Protein AF-A0A329R770-F1 (afdb_monomer)

Solvent-accessible surface area (backbone atoms only — not comparable to full-atom values): 8584 Å² total; per-residue (Å²): 112,41,97,72,30,93,74,76,73,27,22,42,41,84,65,39,80,42,61,47,78,79,36,77,43,70,51,60,57,45,75,48,63,36,26,33,21,29,59,37,26,29,15,32,46,16,33,35,27,36,27,41,26,33,40,37,43,24,81,35,36,24,31,42,34,20,61,57,7,29,26,36,45,24,2,24,21,38,30,43,21,53,28,44,36,58,83,53,95,70,36,68,14,22,27,27,56,43,47,86,87,44,31,69,57,30,29,71,61,68,73,38,69,61,38,44,56,44,73,40,82,41,45,60,80,72,58,34,60,41,72,57,6,44,62,69,28,40,72,51,49,72,78,55,84,68,52,80,43,53,92,71,72,95,48,48,79,69,38,82,87,60,67,79,76,80,128

Structure (mmCIF, N/CA/C/O backbone):
data_AF-A0A329R770-F1
#
_entry.id   AF-A0A329R770-F1
#
loop_
_atom_site.group_PDB
_atom_site.id
_atom_site.type_symbol
_atom_site.label_atom_id
_atom_site.label_alt_id
_atom_site.label_comp_id
_atom_site.label_asym_id
_atom_site.label_entity_id
_atom_site.label_seq_id
_atom_site.pdbx_PDB_ins_code
_atom_site.Cartn_x
_atom_site.Cartn_y
_atom_site.Cartn_z
_atom_site.occupancy
_atom_site.B_iso_or_equiv
_atom_site.auth_seq_id
_atom_site.auth_comp_id
_atom_site.auth_asym_id
_atom_site.auth_atom_id
_atom_site.pdbx_PDB_model_num
ATOM 1 N N . GLN A 1 1 ? 5.778 -10.331 -15.838 1.00 86.62 1 GLN A N 1
ATOM 2 C CA . GLN A 1 1 ? 6.628 -9.308 -16.482 1.00 86.62 1 GLN A CA 1
ATOM 3 C C . GLN A 1 1 ? 6.025 -8.957 -17.829 1.00 86.62 1 GLN A C 1
ATOM 5 O O . GLN A 1 1 ? 5.309 -9.785 -18.388 1.00 86.62 1 GLN A O 1
ATOM 10 N N . THR A 1 2 ? 6.259 -7.742 -18.315 1.00 92.50 2 THR A N 1
ATOM 11 C CA . THR A 1 2 ? 5.693 -7.243 -19.576 1.00 92.50 2 THR A CA 1
ATOM 12 C C . THR A 1 2 ? 6.807 -6.941 -20.575 1.00 92.50 2 THR A C 1
ATOM 14 O O . THR A 1 2 ? 7.912 -6.586 -20.183 1.00 92.50 2 THR A O 1
ATOM 17 N N . GLN A 1 3 ? 6.527 -7.070 -21.874 1.00 96.81 3 GLN A N 1
ATOM 18 C CA . GLN A 1 3 ? 7.498 -6.722 -22.923 1.00 96.81 3 GLN A CA 1
ATOM 19 C C . GLN A 1 3 ? 7.766 -5.210 -22.982 1.00 96.81 3 GLN A C 1
ATOM 21 O O . GLN A 1 3 ? 8.863 -4.781 -23.321 1.00 96.81 3 GLN A O 1
ATOM 26 N N . TYR A 1 4 ? 6.759 -4.410 -22.630 1.00 96.75 4 TYR A N 1
ATOM 27 C CA . TYR A 1 4 ? 6.822 -2.955 -22.623 1.00 96.75 4 TYR A CA 1
ATOM 28 C C . TYR A 1 4 ? 6.475 -2.449 -21.224 1.00 96.75 4 TYR A C 1
ATOM 30 O O . TYR A 1 4 ? 5.457 -2.853 -20.650 1.00 96.75 4 TYR A O 1
ATOM 38 N N . SER A 1 5 ? 7.310 -1.573 -20.668 1.00 97.94 5 SER A N 1
ATOM 39 C CA . SER A 1 5 ? 7.039 -0.889 -19.405 1.00 97.94 5 SER A CA 1
ATOM 40 C C . SER A 1 5 ? 7.456 0.574 -19.464 1.00 97.94 5 SER A C 1
ATOM 42 O O . SER A 1 5 ? 8.386 0.937 -20.179 1.00 97.94 5 SER A O 1
ATOM 44 N N . ALA A 1 6 ? 6.776 1.417 -18.681 1.00 97.69 6 ALA A N 1
ATOM 45 C CA . ALA A 1 6 ? 7.102 2.842 -18.563 1.00 97.69 6 ALA A CA 1
ATOM 46 C C . ALA A 1 6 ? 8.502 3.085 -17.967 1.00 97.69 6 ALA A C 1
ATOM 48 O O . ALA A 1 6 ? 9.071 4.156 -18.139 1.00 97.69 6 ALA A O 1
ATOM 49 N N . THR A 1 7 ? 9.044 2.084 -17.274 1.00 97.31 7 THR A N 1
ATOM 50 C CA . THR A 1 7 ? 10.369 2.081 -16.647 1.00 97.31 7 THR A CA 1
ATOM 51 C C . THR A 1 7 ? 11.428 1.338 -17.466 1.00 97.31 7 THR A C 1
ATOM 53 O O . THR A 1 7 ? 12.560 1.222 -17.010 1.00 97.31 7 THR A O 1
ATOM 56 N N . CYS A 1 8 ? 11.091 0.848 -18.667 1.00 97.00 8 CYS A N 1
ATOM 57 C CA . CYS A 1 8 ? 12.012 0.170 -19.592 1.00 97.00 8 CYS A CA 1
ATOM 58 C C . CYS A 1 8 ? 12.753 -1.056 -19.006 1.00 97.00 8 CYS A C 1
ATOM 60 O O . CYS A 1 8 ? 13.838 -1.402 -19.462 1.00 97.00 8 CYS A O 1
ATOM 62 N N . ASP A 1 9 ? 12.166 -1.722 -18.010 1.00 96.75 9 ASP A N 1
ATOM 63 C CA . ASP A 1 9 ? 12.765 -2.817 -17.225 1.00 96.75 9 ASP A CA 1
ATOM 64 C C . ASP A 1 9 ? 11.880 -4.081 -17.146 1.00 96.75 9 ASP A C 1
ATOM 66 O O . ASP A 1 9 ? 12.181 -5.024 -16.414 1.00 96.75 9 ASP A O 1
ATOM 70 N N . GLY A 1 10 ? 10.752 -4.095 -17.863 1.00 97.50 10 GLY A N 1
ATOM 71 C CA . GLY A 1 10 ? 9.794 -5.205 -17.879 1.00 97.50 10 GLY A CA 1
ATOM 72 C C . GLY A 1 10 ? 8.858 -5.303 -16.663 1.00 97.50 10 GLY A C 1
ATOM 73 O O . GLY A 1 10 ? 8.096 -6.277 -16.565 1.00 97.50 10 GLY A O 1
ATOM 74 N N . ASN A 1 11 ? 8.877 -4.317 -15.755 1.00 98.19 11 ASN A N 1
ATOM 75 C CA . ASN A 1 11 ? 7.984 -4.232 -14.594 1.00 98.19 11 ASN A CA 1
ATOM 76 C C . ASN A 1 11 ? 6.828 -3.244 -14.826 1.00 98.19 11 ASN A C 1
ATOM 78 O O . ASN A 1 11 ? 7.027 -2.130 -15.307 1.00 98.19 11 ASN A O 1
ATOM 82 N N . HIS A 1 12 ? 5.597 -3.632 -14.486 1.00 98.38 12 HIS A N 1
ATOM 83 C CA . HIS A 1 12 ? 4.410 -2.825 -14.791 1.00 98.38 12 HIS A CA 1
ATOM 84 C C . HIS A 1 12 ? 4.224 -1.655 -13.804 1.00 98.38 12 HIS A C 1
ATOM 86 O O . HIS A 1 12 ? 4.193 -1.859 -12.593 1.00 98.38 12 HIS A O 1
ATOM 92 N N . TYR A 1 13 ? 4.065 -0.425 -14.304 1.00 98.31 13 TYR A N 1
ATOM 93 C CA . TYR A 1 13 ? 3.976 0.778 -13.458 1.00 98.31 13 TYR A CA 1
ATOM 94 C C . TYR A 1 13 ? 2.539 1.142 -13.032 1.00 98.31 13 TYR A C 1
ATOM 96 O O . TYR A 1 13 ? 2.329 1.788 -12.007 1.00 98.31 13 TYR A O 1
ATOM 104 N N . TRP A 1 14 ? 1.527 0.762 -13.814 1.00 97.56 14 TRP A N 1
ATOM 105 C CA . TRP A 1 14 ? 0.146 1.238 -13.655 1.00 97.56 14 TRP A CA 1
ATOM 106 C C . TRP A 1 14 ? -0.739 0.184 -12.978 1.00 97.56 14 TRP A C 1
ATOM 108 O O . TRP A 1 14 ? -1.630 -0.376 -13.602 1.00 97.56 14 TRP A O 1
ATOM 118 N N . THR A 1 15 ? -0.479 -0.111 -11.702 1.00 97.50 15 THR A N 1
ATOM 119 C CA . THR A 1 15 ? -1.089 -1.283 -11.044 1.00 97.50 15 THR A CA 1
ATOM 120 C C . THR A 1 15 ? -2.498 -1.018 -10.493 1.00 97.50 15 THR A C 1
ATOM 122 O O . THR A 1 15 ? -3.479 -1.513 -11.039 1.00 97.50 15 THR A O 1
ATOM 125 N N . PHE A 1 16 ? -2.626 -0.230 -9.421 1.00 98.25 16 PHE A N 1
ATOM 126 C CA . PHE A 1 16 ? -3.909 0.091 -8.786 1.00 98.25 16 PHE A CA 1
ATOM 127 C C . PHE A 1 16 ? -4.004 1.592 -8.508 1.00 98.25 16 PHE A C 1
ATOM 129 O O . PHE A 1 16 ? -3.122 2.168 -7.867 1.00 98.25 16 PHE A O 1
ATOM 136 N N . LEU A 1 17 ? -5.094 2.223 -8.953 1.00 98.12 17 LEU A N 1
ATOM 137 C CA . LEU A 1 17 ? -5.381 3.640 -8.716 1.00 98.12 17 LEU A CA 1
ATOM 138 C C . LEU A 1 17 ? -6.693 3.788 -7.941 1.00 98.12 17 LEU A C 1
ATOM 140 O O . LEU A 1 17 ? -7.774 3.804 -8.528 1.00 98.12 17 LEU A O 1
ATOM 144 N N . PHE A 1 18 ? -6.598 3.935 -6.623 1.00 98.31 18 PHE A N 1
ATOM 145 C CA . PHE A 1 18 ? -7.741 4.277 -5.779 1.00 98.31 18 PHE A CA 1
ATOM 146 C C . PHE A 1 18 ? -7.805 5.797 -5.635 1.00 98.31 18 PHE A C 1
ATOM 148 O O . PHE A 1 18 ? -7.157 6.367 -4.762 1.00 98.31 18 PHE A O 1
ATOM 155 N N . LEU A 1 19 ? -8.518 6.446 -6.557 1.00 97.88 19 LEU A N 1
ATOM 156 C CA . LEU A 1 19 ? -8.575 7.909 -6.706 1.00 97.88 19 LEU A CA 1
ATOM 157 C C . LEU A 1 19 ? -10.019 8.426 -6.829 1.00 97.88 19 LEU A C 1
ATOM 159 O O . LEU A 1 19 ? -10.263 9.410 -7.522 1.00 97.88 19 LEU A O 1
ATOM 163 N N . GLY A 1 20 ? -10.987 7.721 -6.238 1.00 96.44 20 GLY A N 1
ATOM 164 C CA . GLY A 1 20 ? -12.399 8.106 -6.334 1.00 96.44 20 GLY A CA 1
ATOM 165 C C . GLY A 1 20 ? -12.728 9.378 -5.547 1.00 96.44 20 GLY A C 1
ATOM 166 O O . GLY A 1 20 ? -11.865 10.176 -5.219 1.00 96.44 20 GLY A O 1
ATOM 167 N N . THR A 1 21 ? -13.999 9.608 -5.243 1.00 94.56 21 THR A N 1
ATOM 168 C CA . THR A 1 21 ? -14.413 10.707 -4.344 1.00 94.56 21 THR A CA 1
ATOM 169 C C . THR A 1 21 ? -15.082 10.193 -3.076 1.00 94.56 21 THR A C 1
ATOM 171 O O . THR A 1 21 ? -15.189 10.929 -2.098 1.00 94.56 21 THR A O 1
ATOM 174 N N . GLN A 1 22 ? -15.506 8.926 -3.077 1.00 94.44 22 GLN A N 1
ATOM 175 C CA . GLN A 1 22 ? -16.070 8.195 -1.943 1.00 94.44 22 GLN A CA 1
ATOM 176 C C . GLN A 1 22 ? -15.773 6.699 -2.130 1.00 94.44 22 GLN A C 1
ATOM 178 O O . GLN A 1 22 ? -16.648 5.925 -2.516 1.00 94.44 22 GLN A O 1
ATOM 183 N N . THR A 1 23 ? -14.522 6.287 -1.911 1.00 97.62 23 THR A N 1
ATOM 184 C CA . THR A 1 23 ? -14.105 4.892 -2.145 1.00 97.62 23 THR A CA 1
ATOM 185 C C . THR A 1 23 ? -13.793 4.198 -0.831 1.00 97.62 23 THR A C 1
ATOM 187 O O . THR A 1 23 ? -13.014 4.698 -0.024 1.00 97.62 23 THR A O 1
ATOM 190 N N . GLN A 1 24 ? -14.352 3.008 -0.635 1.00 97.81 24 GLN A N 1
ATOM 191 C CA . GLN A 1 24 ? -13.984 2.100 0.448 1.00 97.81 24 GLN A CA 1
ATOM 192 C C . GLN A 1 24 ? -13.710 0.730 -0.162 1.00 97.81 24 GLN A C 1
ATOM 194 O O . GLN A 1 24 ? -14.584 0.188 -0.837 1.00 97.81 24 GLN A O 1
ATOM 199 N N . ALA A 1 25 ? -12.516 0.183 0.047 1.00 97.50 25 ALA A N 1
ATOM 200 C CA . ALA A 1 25 ? -12.152 -1.117 -0.505 1.00 97.50 25 ALA A CA 1
ATOM 201 C C . ALA A 1 25 ? -11.289 -1.933 0.459 1.00 97.50 25 ALA A C 1
ATOM 203 O O . ALA A 1 25 ? -10.519 -1.389 1.252 1.00 97.50 25 ALA A O 1
ATOM 204 N N . SER A 1 26 ? -11.398 -3.253 0.334 1.00 97.81 26 SER A N 1
ATOM 205 C CA . SER A 1 26 ? -10.497 -4.204 0.975 1.00 97.81 26 SER A CA 1
ATOM 206 C C . SER A 1 26 ? -9.633 -4.849 -0.105 1.00 97.81 26 SER A C 1
ATOM 208 O O . SER A 1 26 ? -10.150 -5.514 -1.001 1.00 97.81 26 SER A O 1
ATOM 210 N N . LEU A 1 27 ? -8.321 -4.642 -0.027 1.00 97.75 27 LEU A N 1
ATOM 211 C CA . LEU A 1 27 ? -7.328 -5.315 -0.857 1.00 97.75 27 LEU A CA 1
ATOM 212 C C . LEU A 1 27 ? -6.775 -6.475 -0.031 1.00 97.75 27 LEU A C 1
ATO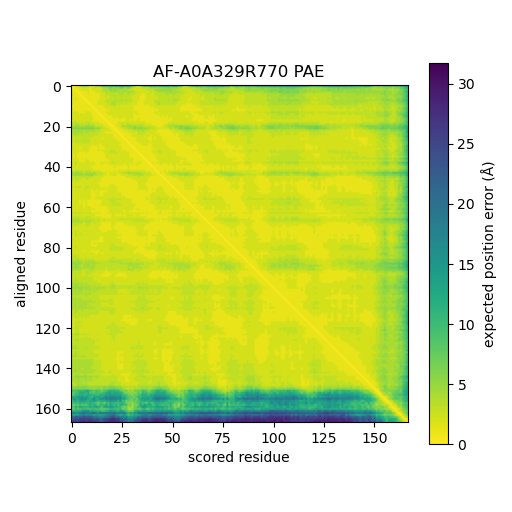M 214 O O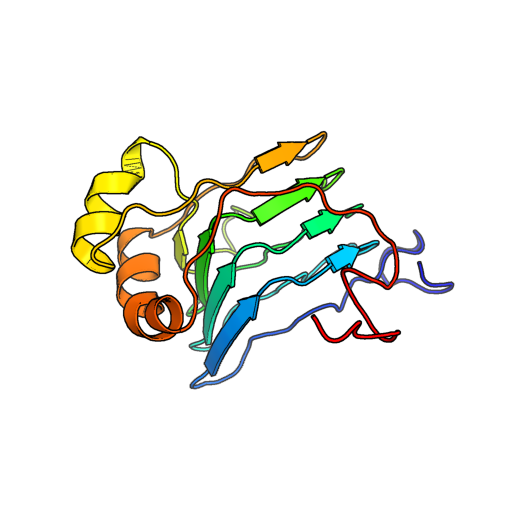 . LEU A 1 27 ? -5.948 -6.263 0.856 1.00 97.75 27 LEU A O 1
ATOM 218 N N . VAL A 1 28 ? -7.296 -7.680 -0.258 1.00 96.31 28 VAL A N 1
ATOM 219 C CA . VAL A 1 28 ? -7.056 -8.828 0.625 1.00 96.31 28 VAL A CA 1
ATOM 220 C C . VAL A 1 28 ? -6.564 -10.048 -0.139 1.00 96.31 28 VAL A C 1
ATOM 222 O O . VAL A 1 28 ? -7.139 -10.376 -1.174 1.00 96.31 28 VAL A O 1
ATOM 225 N N . ASN A 1 29 ? -5.550 -10.740 0.392 1.00 93.81 29 ASN A N 1
ATOM 226 C CA . ASN A 1 29 ? -5.023 -12.001 -0.151 1.00 93.81 29 ASN A CA 1
ATOM 227 C C . ASN A 1 29 ? -4.644 -11.931 -1.642 1.00 93.81 29 ASN A C 1
ATOM 229 O O . ASN A 1 29 ? -4.804 -12.896 -2.384 1.00 93.81 29 ASN A O 1
ATOM 233 N N . ASN A 1 30 ? -4.128 -10.787 -2.093 1.00 94.75 30 ASN A N 1
ATOM 234 C CA . ASN A 1 30 ? -3.633 -10.619 -3.457 1.00 94.75 30 ASN A CA 1
ATOM 235 C C . ASN A 1 30 ? -2.155 -11.001 -3.555 1.00 94.75 30 ASN A C 1
ATOM 237 O O . ASN A 1 30 ? -1.396 -10.850 -2.596 1.00 94.75 30 ASN A O 1
ATOM 241 N N . PHE A 1 31 ? -1.734 -11.418 -4.747 1.00 94.56 31 PHE A N 1
ATOM 242 C CA . PHE A 1 31 ? -0.326 -11.502 -5.118 1.00 94.56 31 PHE A CA 1
ATOM 243 C C . PHE A 1 31 ? -0.015 -10.420 -6.143 1.00 94.56 31 PHE A C 1
ATOM 245 O O . PHE A 1 31 ? -0.496 -10.463 -7.275 1.00 94.56 31 PHE A O 1
ATOM 252 N N . VAL A 1 32 ? 0.767 -9.428 -5.727 1.00 96.19 32 VAL A N 1
ATOM 253 C CA . VAL A 1 32 ? 1.124 -8.267 -6.541 1.00 96.19 32 VAL A CA 1
ATOM 254 C C . VAL A 1 32 ? 2.594 -8.385 -6.892 1.00 96.19 32 VAL A C 1
ATOM 256 O O . VAL A 1 32 ? 3.447 -8.331 -6.008 1.00 96.19 32 VAL A O 1
ATOM 259 N N . HIS A 1 33 ? 2.899 -8.584 -8.173 1.00 95.62 33 HIS A N 1
ATOM 260 C CA . HIS A 1 33 ? 4.252 -8.953 -8.564 1.00 95.62 33 HIS A CA 1
ATOM 261 C C . HIS A 1 33 ? 4.763 -8.284 -9.832 1.00 95.62 33 HIS A C 1
ATOM 263 O O . HIS A 1 33 ? 3.997 -8.045 -10.767 1.00 95.62 33 HIS A O 1
ATOM 269 N N . HIS A 1 34 ? 6.085 -8.116 -9.917 1.00 97.38 34 HIS A N 1
ATOM 270 C CA . HIS A 1 34 ? 6.771 -7.566 -11.093 1.00 97.38 34 HIS A CA 1
ATOM 271 C C . HIS A 1 34 ? 6.195 -6.203 -11.509 1.00 97.38 34 HIS A C 1
ATOM 273 O O . HIS A 1 34 ? 5.784 -5.992 -12.658 1.00 97.38 34 HIS A O 1
ATOM 279 N N . THR A 1 35 ? 6.120 -5.296 -10.534 1.00 98.50 35 THR A N 1
ATOM 280 C CA . THR A 1 35 ? 5.629 -3.921 -10.701 1.00 98.50 35 THR A CA 1
ATOM 281 C C . THR A 1 35 ? 6.762 -2.914 -10.535 1.00 98.50 35 THR A C 1
ATOM 283 O O . THR A 1 35 ? 7.823 -3.250 -10.026 1.00 98.50 35 THR A O 1
ATOM 286 N N . SER A 1 36 ? 6.563 -1.672 -10.955 1.00 98.56 36 SER A N 1
ATOM 287 C CA . SER A 1 36 ? 7.539 -0.590 -10.731 1.00 98.56 36 SER A CA 1
ATOM 288 C C . SER A 1 36 ? 6.931 0.653 -10.084 1.00 98.56 36 SER A C 1
ATOM 290 O O . SER A 1 36 ? 7.640 1.601 -9.747 1.00 98.56 36 SER A O 1
ATOM 292 N N . GLY A 1 37 ? 5.614 0.658 -9.880 1.00 98.06 37 GLY A N 1
ATOM 293 C CA . GLY A 1 37 ? 4.904 1.794 -9.324 1.00 98.06 37 GLY A CA 1
ATOM 294 C C . GLY A 1 37 ? 3.453 1.488 -8.996 1.00 98.06 37 GLY A C 1
ATOM 295 O O . GLY A 1 37 ? 2.869 0.498 -9.454 1.00 98.06 37 GLY A O 1
ATOM 296 N N . ARG A 1 38 ? 2.875 2.411 -8.220 1.00 98.31 38 ARG A N 1
ATOM 297 C CA . ARG A 1 38 ? 1.430 2.564 -7.993 1.00 98.31 38 ARG A CA 1
ATOM 298 C C . ARG A 1 38 ? 0.736 1.243 -7.684 1.00 98.31 38 ARG A C 1
ATOM 300 O O . ARG A 1 38 ? -0.312 0.940 -8.250 1.00 98.31 38 ARG A O 1
ATOM 307 N N . SER A 1 39 ? 1.321 0.462 -6.787 1.00 97.62 39 SER A N 1
ATOM 308 C CA . SER A 1 39 ? 0.823 -0.838 -6.353 1.00 97.62 39 SER A CA 1
ATOM 309 C C . SER A 1 39 ? 0.527 -0.842 -4.849 1.00 97.62 39 SER A C 1
ATOM 311 O O . SER A 1 39 ? 1.073 -1.681 -4.132 1.00 97.62 39 SER A O 1
ATOM 313 N N . PRO A 1 40 ? -0.367 0.039 -4.344 1.00 98.31 40 PRO A N 1
ATOM 314 C CA . PRO A 1 40 ? -1.262 0.976 -5.047 1.00 98.31 40 PRO A CA 1
ATOM 315 C C . PRO A 1 40 ? -0.861 2.471 -4.967 1.00 98.31 40 PRO A C 1
ATOM 317 O O . PRO A 1 40 ? -0.120 2.888 -4.079 1.00 98.31 40 PRO A O 1
ATOM 320 N N . LYS A 1 41 ? -1.455 3.316 -5.826 1.00 98.69 41 LYS A N 1
ATOM 321 C CA . LYS A 1 41 ? -1.640 4.754 -5.531 1.00 98.69 41 LYS A CA 1
ATOM 322 C C . LYS A 1 41 ? -2.996 4.960 -4.852 1.00 98.69 41 LYS A C 1
ATOM 324 O O . LYS A 1 41 ? -4.010 4.473 -5.359 1.00 98.69 41 LYS A O 1
ATOM 329 N N . VAL A 1 42 ? -3.017 5.693 -3.741 1.00 98.81 42 VAL A N 1
ATOM 330 C CA . VAL A 1 42 ? -4.229 5.957 -2.949 1.00 98.81 42 VAL A CA 1
ATOM 331 C C . VAL A 1 42 ? -4.365 7.452 -2.700 1.00 98.81 42 VAL A C 1
ATOM 333 O O . VAL A 1 42 ? -3.476 8.078 -2.137 1.00 98.81 42 VAL A O 1
ATOM 336 N N . GLY A 1 43 ? -5.489 8.017 -3.110 1.00 98.00 43 GLY A N 1
ATOM 337 C CA . GLY A 1 43 ? -5.848 9.424 -2.949 1.00 98.00 43 GLY A CA 1
ATOM 338 C C . GLY A 1 43 ? -7.357 9.570 -3.089 1.00 98.00 43 GLY A C 1
ATOM 339 O O . GLY A 1 43 ? -8.072 8.576 -2.996 1.00 98.00 43 GLY A O 1
ATOM 340 N N . GLY A 1 44 ? -7.858 10.782 -3.331 1.00 93.50 44 GLY A N 1
ATOM 341 C CA . GLY A 1 44 ? -9.269 10.984 -3.688 1.00 93.50 44 GLY A CA 1
ATOM 342 C C . GLY A 1 44 ? -10.231 10.305 -2.705 1.00 93.50 44 GLY A C 1
ATOM 343 O O . GLY A 1 44 ? -10.842 9.285 -3.019 1.00 93.50 44 GLY A O 1
ATOM 344 N N . SER A 1 45 ? -10.280 10.801 -1.466 1.00 95.88 45 SER A N 1
ATOM 345 C CA . SER A 1 45 ? -11.187 10.328 -0.403 1.00 95.88 45 SER A CA 1
ATOM 346 C C . SER A 1 45 ? -11.373 8.800 -0.357 1.00 95.88 45 SER A C 1
ATOM 348 O O . SER A 1 45 ? -12.485 8.293 -0.176 1.00 95.88 45 SER A O 1
ATOM 350 N N . SER A 1 46 ? -10.284 8.062 -0.588 1.00 98.50 46 SER A N 1
ATOM 351 C CA . SER A 1 46 ? -10.288 6.605 -0.673 1.00 98.50 46 SER A CA 1
ATOM 352 C C . SER A 1 46 ? -9.760 6.025 0.627 1.00 98.50 46 SER A C 1
ATOM 354 O O . SER A 1 46 ? -8.759 6.495 1.170 1.00 98.50 46 SER A O 1
ATOM 356 N N . VAL A 1 47 ? -10.433 4.990 1.117 1.00 98.69 47 VAL A N 1
ATOM 357 C CA . VAL A 1 47 ? -10.071 4.251 2.325 1.00 98.69 47 VAL A CA 1
ATOM 358 C C . VAL A 1 47 ? -9.846 2.794 1.954 1.00 98.69 47 VAL A C 1
ATOM 360 O O . VAL A 1 47 ? -10.774 2.109 1.518 1.00 98.69 47 VAL A O 1
ATOM 363 N N . ILE A 1 48 ? -8.614 2.329 2.127 1.00 98.69 48 ILE A N 1
ATOM 364 C CA . ILE A 1 48 ? -8.183 0.993 1.727 1.00 98.69 48 ILE A CA 1
ATOM 365 C C . ILE A 1 48 ? -7.730 0.210 2.956 1.00 98.69 48 ILE A C 1
ATOM 367 O O . ILE A 1 48 ? -6.807 0.614 3.662 1.00 98.69 48 ILE A O 1
ATOM 371 N N . HIS A 1 49 ? -8.351 -0.943 3.185 1.00 98.81 49 HIS A N 1
ATOM 372 C CA . HIS A 1 49 ? -7.818 -1.955 4.091 1.00 98.81 49 HIS A CA 1
ATOM 373 C C . HIS A 1 49 ? -6.993 -2.954 3.279 1.00 98.81 49 HIS A C 1
ATOM 375 O O . HIS A 1 49 ? -7.549 -3.749 2.522 1.00 98.81 49 HIS A O 1
ATOM 381 N N . ALA A 1 50 ? -5.670 -2.888 3.404 1.00 98.75 50 ALA A N 1
ATOM 382 C CA . ALA A 1 50 ? -4.741 -3.781 2.728 1.00 98.75 50 ALA A CA 1
ATOM 383 C C . ALA A 1 50 ? -4.252 -4.859 3.702 1.00 98.75 50 A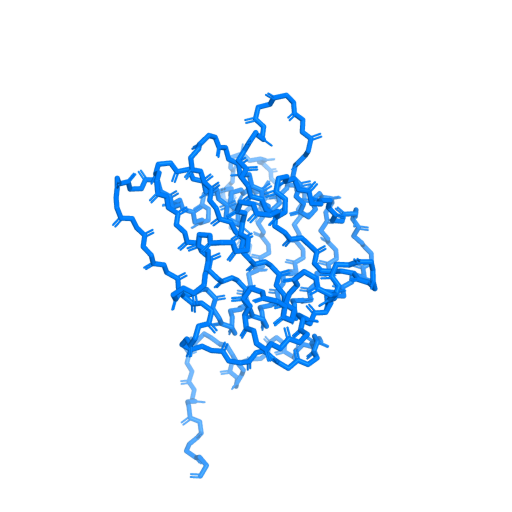LA A C 1
ATOM 385 O O . ALA A 1 50 ? -3.431 -4.579 4.580 1.00 98.75 50 ALA A O 1
ATOM 386 N N . ALA A 1 51 ? -4.762 -6.081 3.540 1.00 98.50 51 ALA A N 1
ATOM 387 C CA . ALA A 1 51 ? -4.544 -7.177 4.479 1.00 98.50 51 ALA A CA 1
ATOM 388 C C . ALA A 1 51 ? -4.063 -8.476 3.821 1.00 98.50 51 ALA A C 1
ATOM 390 O O . ALA A 1 51 ? -4.632 -8.925 2.830 1.00 98.50 51 ALA A O 1
ATOM 391 N N . ASN A 1 52 ? -3.047 -9.116 4.408 1.00 97.62 52 ASN A N 1
ATOM 392 C CA . ASN A 1 52 ? -2.535 -10.431 3.981 1.00 97.62 52 ASN A CA 1
ATOM 393 C C . ASN A 1 52 ? -2.198 -10.577 2.489 1.00 97.62 52 ASN A C 1
ATOM 395 O O . ASN A 1 52 ? -2.241 -11.674 1.938 1.00 97.62 52 ASN A O 1
ATOM 399 N N . ASN A 1 53 ? -1.820 -9.492 1.819 1.00 97.62 53 ASN A N 1
ATOM 400 C CA . ASN A 1 53 ? -1.325 -9.594 0.452 1.00 97.62 53 ASN A CA 1
ATOM 401 C C . ASN A 1 53 ? 0.183 -9.862 0.446 1.00 97.62 53 ASN A C 1
ATOM 403 O O . ASN A 1 53 ? 0.901 -9.567 1.408 1.00 97.62 53 ASN A O 1
ATOM 407 N N . TYR A 1 54 ? 0.653 -10.386 -0.679 1.00 97.00 54 TYR A N 1
ATOM 408 C CA . TYR A 1 54 ? 2.056 -10.639 -0.950 1.00 97.00 54 TYR A CA 1
ATOM 409 C C . TYR A 1 54 ? 2.533 -9.735 -2.092 1.00 97.00 54 TYR A C 1
ATOM 411 O O . TYR A 1 54 ? 2.085 -9.876 -3.231 1.00 97.00 54 TYR A O 1
ATOM 419 N N . TRP A 1 55 ? 3.437 -8.806 -1.786 1.00 97.50 55 TRP A N 1
ATOM 420 C CA . TRP A 1 55 ? 4.157 -8.000 -2.770 1.00 97.50 55 TRP A CA 1
ATOM 421 C C . TRP A 1 55 ? 5.498 -8.645 -3.081 1.00 97.50 55 TRP A C 1
ATOM 423 O O . TRP A 1 55 ? 6.275 -8.929 -2.169 1.00 97.50 55 TRP A O 1
ATOM 433 N N . TYR A 1 56 ? 5.791 -8.841 -4.362 1.00 96.25 56 TYR A N 1
ATOM 434 C CA . TYR A 1 56 ? 7.019 -9.495 -4.798 1.00 96.25 56 TYR A CA 1
ATOM 435 C C . TYR A 1 56 ? 7.637 -8.821 -6.015 1.00 96.25 56 TYR A C 1
ATOM 437 O O . TYR A 1 56 ? 6.971 -8.650 -7.031 1.00 96.25 56 TYR A O 1
ATOM 445 N N . SER A 1 57 ? 8.942 -8.554 -5.968 1.00 96.50 57 SER A N 1
ATOM 446 C CA . SER A 1 57 ? 9.688 -8.025 -7.117 1.00 96.50 57 SER A CA 1
ATOM 447 C C . SER A 1 57 ? 9.090 -6.702 -7.605 1.00 96.50 57 SER A C 1
ATOM 449 O O . SER A 1 57 ? 8.367 -6.639 -8.600 1.00 96.50 57 SER A O 1
ATOM 451 N N . ASN A 1 58 ? 9.364 -5.635 -6.859 1.00 98.25 58 ASN A N 1
ATOM 452 C CA . ASN A 1 58 ? 9.052 -4.283 -7.294 1.00 98.25 58 ASN A CA 1
ATOM 453 C C . ASN A 1 58 ? 10.340 -3.474 -7.420 1.00 98.25 58 ASN A C 1
ATOM 455 O O . ASN A 1 58 ? 11.018 -3.232 -6.420 1.00 98.25 58 ASN A O 1
ATOM 459 N N . SER A 1 59 ? 10.672 -3.079 -8.651 1.00 98.19 59 SER A N 1
ATOM 460 C CA . SER A 1 59 ? 11.920 -2.375 -8.965 1.00 98.19 59 SER A CA 1
ATOM 461 C C . SER A 1 59 ? 11.917 -0.909 -8.524 1.00 98.19 59 SER A C 1
ATOM 463 O O . SER A 1 59 ? 12.988 -0.347 -8.292 1.00 98.19 59 SER A O 1
ATOM 465 N N . GLY A 1 60 ? 10.735 -0.309 -8.360 1.00 98.31 60 GLY A N 1
ATOM 466 C CA . GLY A 1 60 ? 10.534 1.078 -7.946 1.00 98.31 60 GLY A CA 1
ATOM 467 C C . GLY A 1 60 ? 9.857 1.171 -6.580 1.00 98.31 60 GLY A C 1
ATOM 468 O O . GLY A 1 60 ? 10.458 0.844 -5.556 1.00 98.31 60 GLY A O 1
ATOM 469 N N . PHE A 1 61 ? 8.607 1.640 -6.551 1.00 98.50 61 PHE A N 1
ATOM 470 C CA . PHE A 1 61 ? 7.836 1.788 -5.311 1.00 98.50 61 PHE A CA 1
ATOM 471 C C . PHE A 1 61 ? 6.481 1.077 -5.361 1.00 98.50 61 PHE A C 1
ATOM 473 O O . PHE A 1 61 ? 5.914 0.899 -6.440 1.00 98.50 61 PHE A O 1
ATOM 480 N N . SER A 1 62 ? 5.935 0.691 -4.200 1.00 98.19 62 SER A N 1
ATOM 481 C CA . SER A 1 62 ? 4.576 0.127 -4.120 1.00 98.19 62 SER A CA 1
ATOM 482 C C . SER A 1 62 ? 3.537 1.182 -3.745 1.00 98.19 62 SER A C 1
ATOM 484 O O . SER A 1 62 ? 2.808 1.651 -4.622 1.00 98.19 62 SER A O 1
ATOM 486 N N . TYR A 1 63 ? 3.490 1.597 -2.478 1.00 98.62 63 TYR A N 1
ATOM 487 C CA . TYR A 1 63 ? 2.478 2.533 -1.985 1.00 98.62 63 TYR A CA 1
ATOM 488 C C . TYR A 1 63 ? 2.846 3.996 -2.257 1.00 98.62 63 TYR A C 1
ATOM 490 O O . TYR A 1 63 ? 3.904 4.476 -1.843 1.00 98.62 63 TYR A O 1
ATOM 498 N N . ASP A 1 64 ? 1.921 4.707 -2.899 1.00 98.12 64 ASP A N 1
ATOM 499 C CA . ASP A 1 64 ? 1.926 6.160 -3.103 1.00 98.12 64 ASP A CA 1
ATOM 500 C C . ASP A 1 64 ? 0.621 6.733 -2.534 1.00 98.12 64 ASP A C 1
ATOM 502 O O . ASP A 1 64 ? -0.409 6.786 -3.213 1.00 98.12 64 ASP A O 1
ATOM 506 N N . VAL A 1 65 ? 0.643 7.051 -1.236 1.00 98.69 65 VAL A N 1
ATOM 507 C CA . VAL A 1 65 ? -0.530 7.523 -0.487 1.00 98.69 65 VAL A CA 1
ATOM 508 C C . VAL A 1 65 ? -0.496 9.047 -0.435 1.00 98.69 65 VAL A C 1
ATOM 510 O O . VAL A 1 65 ? 0.217 9.650 0.367 1.00 98.69 65 VAL A O 1
ATOM 513 N N . VAL A 1 66 ? -1.257 9.669 -1.326 1.00 98.44 66 VAL A N 1
ATOM 514 C CA . VAL A 1 66 ? -1.325 11.124 -1.491 1.00 98.44 66 VAL A CA 1
ATOM 515 C C . VAL A 1 66 ? -2.498 11.713 -0.709 1.00 98.44 66 VAL A C 1
ATOM 517 O O . VAL A 1 66 ? -3.204 11.009 0.018 1.00 98.44 66 VAL A O 1
ATOM 520 N N . GLU A 1 67 ? -2.707 13.021 -0.844 1.00 96.81 67 GLU A N 1
ATOM 521 C CA . GLU A 1 67 ? -3.775 13.751 -0.167 1.00 96.81 67 GLU A CA 1
ATOM 522 C C . GLU A 1 67 ? -5.136 13.025 -0.223 1.00 96.81 67 GLU A C 1
ATOM 524 O O . GLU A 1 67 ? -5.557 12.486 -1.252 1.00 96.81 67 GLU A O 1
ATOM 529 N N . ASN A 1 68 ? -5.822 13.005 0.924 1.00 96.88 68 ASN A N 1
ATOM 530 C CA . ASN A 1 68 ? -7.112 12.343 1.160 1.00 96.88 68 ASN A CA 1
ATOM 531 C C . ASN A 1 68 ? -7.129 10.811 0.984 1.00 96.88 68 ASN A C 1
ATOM 533 O O . ASN A 1 68 ? -8.179 10.191 1.165 1.00 96.88 68 ASN A O 1
ATOM 537 N N . GLY A 1 69 ? -5.991 10.181 0.685 1.00 98.56 69 GLY A N 1
ATOM 538 C CA . GLY A 1 69 ? -5.828 8.732 0.747 1.00 98.56 69 GLY A CA 1
ATOM 539 C C . GLY A 1 69 ? -5.689 8.239 2.188 1.00 98.56 69 GLY A C 1
ATOM 540 O O . GLY A 1 69 ? -5.043 8.889 3.012 1.00 98.56 69 GLY A O 1
ATOM 541 N N . ASN A 1 70 ? -6.301 7.093 2.492 1.00 98.75 70 ASN A N 1
ATOM 542 C CA . ASN A 1 70 ? -6.252 6.448 3.803 1.00 98.75 70 ASN A CA 1
ATOM 543 C C . ASN A 1 70 ? -5.979 4.950 3.645 1.00 98.75 70 ASN A C 1
ATOM 545 O O . ASN A 1 70 ? -6.686 4.276 2.894 1.00 98.75 70 ASN A O 1
ATOM 549 N N . VAL A 1 71 ? -4.984 4.427 4.360 1.00 98.88 71 VAL A N 1
ATOM 550 C CA . VAL A 1 71 ? -4.575 3.021 4.273 1.00 98.88 71 VAL A CA 1
ATOM 551 C C . VAL A 1 71 ? -4.358 2.418 5.660 1.00 98.88 71 VAL A C 1
ATOM 553 O O . VAL A 1 71 ? -3.565 2.926 6.451 1.00 98.88 71 VAL A O 1
ATOM 556 N N . LEU A 1 72 ? -5.010 1.286 5.922 1.00 98.88 72 LEU A N 1
ATOM 557 C CA . LEU A 1 72 ? -4.643 0.347 6.984 1.00 98.88 72 LEU A CA 1
ATOM 558 C C . LEU A 1 72 ? -3.860 -0.805 6.350 1.00 98.88 72 LEU A C 1
ATOM 560 O O . LEU A 1 72 ? -4.446 -1.600 5.616 1.00 98.88 72 LEU A O 1
ATOM 564 N N . LEU A 1 73 ? -2.547 -0.861 6.594 1.00 98.81 73 LEU A N 1
ATOM 565 C CA . LEU A 1 73 ? -1.641 -1.840 5.988 1.00 98.81 73 LEU A CA 1
ATOM 566 C C . LEU A 1 73 ? -1.202 -2.866 7.034 1.00 98.81 73 LEU A C 1
ATOM 568 O O . LEU A 1 73 ? -0.243 -2.612 7.755 1.00 98.81 73 LEU A O 1
ATOM 572 N N . GLU A 1 74 ? -1.861 -4.021 7.124 1.00 98.81 74 GLU A N 1
ATOM 573 C CA . GLU A 1 74 ? -1.570 -5.011 8.172 1.00 98.81 74 GLU A CA 1
ATOM 574 C C . GLU A 1 74 ? -1.475 -6.465 7.680 1.00 98.81 74 GLU A C 1
ATOM 576 O O . GLU A 1 74 ? -2.167 -6.889 6.757 1.00 98.81 74 GLU A O 1
ATOM 581 N N . GLY A 1 75 ? -0.592 -7.253 8.296 1.00 98.56 75 GLY A N 1
ATOM 582 C CA . GLY A 1 75 ? -0.415 -8.675 7.983 1.00 98.56 75 GLY A CA 1
ATOM 583 C C . GLY A 1 75 ? 0.111 -8.968 6.575 1.00 98.56 75 GLY A C 1
ATOM 584 O O . GLY A 1 75 ? -0.050 -10.083 6.084 1.00 98.56 75 GLY A O 1
ATOM 585 N N . ASN A 1 76 ? 0.721 -7.998 5.898 1.00 98.75 76 ASN A N 1
ATOM 586 C CA . ASN A 1 76 ? 1.220 -8.157 4.534 1.00 98.75 76 ASN A CA 1
ATOM 587 C C . ASN A 1 76 ? 2.666 -8.659 4.492 1.00 98.75 76 ASN A C 1
ATOM 589 O O . ASN A 1 76 ? 3.444 -8.411 5.413 1.00 98.75 76 ASN A O 1
ATOM 593 N N . TYR A 1 77 ? 3.042 -9.3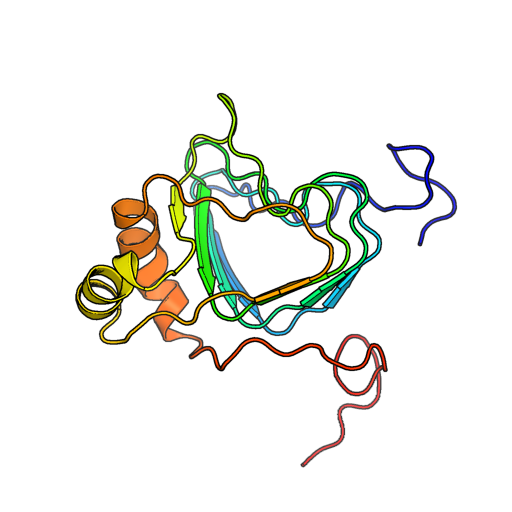12 3.394 1.00 98.38 77 TYR A N 1
ATOM 594 C CA . TYR A 1 77 ? 4.411 -9.759 3.144 1.00 98.38 77 TYR A CA 1
ATOM 595 C C . TYR A 1 77 ? 4.999 -9.006 1.945 1.00 98.38 77 TYR A C 1
ATOM 597 O O . TYR A 1 77 ? 4.417 -9.022 0.863 1.00 98.38 77 TYR A O 1
ATOM 605 N N . PHE A 1 78 ? 6.146 -8.355 2.121 1.00 98.62 78 PHE A N 1
ATOM 606 C CA . PHE A 1 78 ? 6.884 -7.673 1.055 1.00 98.62 78 PHE A CA 1
ATOM 607 C C . PHE A 1 78 ? 8.215 -8.381 0.817 1.00 98.62 78 PHE A C 1
ATOM 609 O O . PHE A 1 78 ? 9.017 -8.532 1.738 1.00 98.62 78 PHE A O 1
ATOM 616 N N . GLU A 1 79 ? 8.481 -8.782 -0.422 1.00 97.88 79 GLU A N 1
ATOM 617 C CA . GLU A 1 79 ? 9.750 -9.378 -0.827 1.00 97.88 79 GLU A CA 1
ATOM 618 C C . GLU A 1 79 ? 10.324 -8.679 -2.058 1.00 97.88 79 GLU A C 1
ATOM 620 O O . GLU A 1 79 ? 9.617 -8.432 -3.037 1.00 97.88 79 GLU A O 1
ATOM 625 N N . SER A 1 80 ? 11.625 -8.384 -2.032 1.00 97.88 80 SER A N 1
ATOM 626 C CA . SER A 1 80 ? 12.335 -7.779 -3.168 1.00 97.88 80 SER A CA 1
ATOM 627 C C . SER A 1 80 ? 11.644 -6.512 -3.693 1.00 97.88 80 SER A C 1
ATOM 629 O O . SER A 1 80 ? 11.449 -6.351 -4.898 1.00 97.88 80 SER A O 1
ATOM 631 N N . THR A 1 81 ? 11.200 -5.645 -2.781 1.00 98.19 81 THR A N 1
ATOM 632 C CA . THR A 1 81 ? 10.530 -4.376 -3.091 1.00 98.19 81 THR A CA 1
ATOM 633 C C . THR A 1 81 ? 11.434 -3.217 -2.694 1.00 98.19 81 THR A C 1
ATOM 635 O O . THR A 1 81 ? 11.658 -3.002 -1.500 1.00 98.19 81 THR A O 1
ATOM 638 N N . THR A 1 82 ? 11.943 -2.461 -3.671 1.00 98.12 82 THR A N 1
ATOM 639 C CA . THR A 1 82 ? 12.918 -1.384 -3.420 1.00 98.12 82 THR A CA 1
ATOM 640 C C . THR A 1 82 ? 12.362 -0.337 -2.450 1.00 98.12 82 THR A C 1
ATOM 642 O O . THR A 1 82 ? 12.985 -0.066 -1.425 1.00 98.12 82 THR A O 1
ATOM 645 N N . VAL A 1 83 ? 11.161 0.193 -2.718 1.00 98.62 83 VAL A N 1
ATOM 646 C CA . VAL A 1 83 ? 10.471 1.164 -1.847 1.00 98.62 83 VAL A CA 1
ATOM 647 C C . VAL A 1 83 ? 9.045 0.681 -1.528 1.00 98.62 83 VAL A C 1
ATOM 649 O O . VAL A 1 83 ? 8.120 0.910 -2.311 1.00 98.62 83 VAL A O 1
ATOM 652 N N . PRO A 1 84 ? 8.814 -0.010 -0.395 1.00 98.56 84 PRO A N 1
ATOM 653 C CA . PRO A 1 84 ? 7.483 -0.505 -0.029 1.00 98.56 84 PRO A CA 1
ATOM 654 C C . PRO A 1 84 ? 6.418 0.593 0.058 1.00 98.56 84 PRO A C 1
ATOM 656 O O . PRO A 1 84 ? 5.342 0.443 -0.521 1.00 98.56 84 PRO A O 1
ATOM 659 N N . ASN A 1 85 ? 6.726 1.733 0.675 1.00 98.56 85 ASN A N 1
ATOM 660 C CA . ASN A 1 85 ? 5.922 2.944 0.541 1.00 98.56 85 ASN A CA 1
ATOM 661 C C . ASN A 1 85 ? 6.805 4.179 0.429 1.00 98.56 85 ASN A C 1
ATOM 663 O O . ASN A 1 85 ? 7.831 4.286 1.098 1.00 98.56 85 ASN A O 1
ATOM 667 N N . LYS A 1 86 ? 6.388 5.123 -0.413 1.00 98.25 86 LYS A N 1
ATOM 668 C CA . LYS A 1 86 ? 6.981 6.457 -0.427 1.00 98.25 86 LYS A CA 1
ATOM 669 C C . LYS A 1 86 ? 6.662 7.170 0.896 1.00 98.25 86 LYS A C 1
ATOM 671 O O . LYS A 1 86 ? 5.596 6.960 1.484 1.00 98.25 86 LYS A O 1
ATOM 676 N N . HIS A 1 87 ? 7.603 7.992 1.347 1.00 96.62 87 HIS A N 1
ATOM 677 C CA . HIS A 1 87 ? 7.460 8.877 2.499 1.00 96.62 87 HIS A CA 1
ATOM 678 C C . HIS A 1 87 ? 8.234 10.171 2.220 1.00 96.62 87 HIS A C 1
ATOM 680 O O . HIS A 1 87 ? 9.335 10.391 2.722 1.00 96.62 87 HIS A O 1
ATOM 686 N N . ASP A 1 88 ? 7.683 10.978 1.319 1.00 95.94 88 ASP A N 1
ATOM 687 C CA . ASP A 1 88 ? 8.230 12.260 0.883 1.00 95.94 88 ASP A CA 1
ATOM 688 C C . ASP A 1 88 ? 7.183 13.382 0.992 1.00 95.94 88 ASP A C 1
ATOM 690 O O . ASP A 1 88 ? 6.083 13.184 1.512 1.00 95.94 88 ASP A O 1
ATOM 694 N N . ALA A 1 89 ? 7.538 14.578 0.516 1.00 96.38 89 ALA A N 1
ATOM 695 C CA . ALA A 1 89 ? 6.696 15.769 0.600 1.00 96.38 89 ALA A CA 1
ATOM 696 C C . ALA A 1 89 ? 5.362 15.661 -0.169 1.00 96.38 89 ALA A C 1
ATOM 698 O O . ALA A 1 89 ? 4.458 16.453 0.089 1.00 96.38 89 ALA A O 1
ATOM 699 N N . GLU A 1 90 ? 5.219 14.708 -1.096 1.00 94.62 90 GLU A N 1
ATOM 700 C CA . GLU A 1 90 ? 3.999 14.520 -1.892 1.00 94.62 90 GLU A CA 1
ATOM 701 C C . GLU A 1 90 ? 3.089 13.426 -1.308 1.00 94.62 90 GLU A C 1
ATOM 703 O O . GLU A 1 90 ? 1.865 13.461 -1.482 1.00 94.62 90 GLU A O 1
ATOM 708 N N . THR A 1 91 ? 3.651 12.464 -0.570 1.00 95.69 91 THR A N 1
ATOM 709 C CA . THR A 1 91 ? 2.897 11.360 0.050 1.00 95.69 91 THR A CA 1
ATOM 710 C C . THR A 1 91 ? 2.355 11.718 1.432 1.00 95.69 91 THR A C 1
ATOM 712 O O . THR A 1 91 ? 2.718 11.133 2.452 1.00 95.69 91 THR A O 1
ATOM 715 N N . VAL A 1 92 ? 1.475 12.719 1.453 1.00 97.31 92 VAL A N 1
ATOM 716 C CA . VAL A 1 92 ? 0.906 13.330 2.671 1.00 97.31 92 VAL A CA 1
ATOM 717 C C . VAL A 1 92 ? -0.368 12.646 3.191 1.00 97.31 92 VAL A C 1
ATOM 719 O O . VAL A 1 92 ? -0.955 13.076 4.195 1.00 97.31 92 VAL A O 1
ATOM 722 N N . GLY A 1 93 ? -0.834 11.599 2.506 1.00 98.44 93 GLY A N 1
ATOM 723 C CA . GLY A 1 93 ? -2.010 10.835 2.912 1.00 98.44 93 GLY A CA 1
ATOM 724 C C . GLY A 1 93 ? -1.775 10.007 4.174 1.00 98.44 93 GLY A C 1
ATOM 725 O O . GLY A 1 93 ? -0.648 9.864 4.648 1.00 98.44 93 GLY A O 1
ATOM 726 N N . ALA A 1 94 ? -2.852 9.479 4.748 1.00 98.69 94 ALA A N 1
ATOM 727 C CA . ALA A 1 94 ? -2.778 8.716 5.985 1.00 98.69 94 ALA A CA 1
ATOM 728 C C . ALA A 1 94 ? -2.515 7.233 5.692 1.00 98.69 94 ALA A C 1
ATOM 730 O O . ALA A 1 94 ? -3.278 6.582 4.983 1.00 98.69 94 ALA A O 1
ATOM 731 N N . ILE A 1 95 ? -1.460 6.675 6.268 1.00 98.81 95 ILE A N 1
ATOM 732 C CA . ILE A 1 95 ? -1.144 5.251 6.203 1.00 98.81 95 ILE A CA 1
ATOM 733 C C . ILE A 1 95 ? -0.665 4.803 7.573 1.00 98.81 95 ILE A C 1
ATOM 735 O O . ILE A 1 95 ? 0.300 5.350 8.089 1.00 98.81 95 ILE A O 1
ATOM 739 N N . ILE A 1 96 ? -1.311 3.799 8.160 1.00 98.69 96 ILE A N 1
ATOM 740 C CA . ILE A 1 96 ? -0.765 3.143 9.348 1.00 98.69 96 ILE A CA 1
ATOM 741 C C . ILE A 1 96 ? 0.001 1.888 8.938 1.00 98.69 96 ILE A C 1
ATOM 743 O O . ILE A 1 96 ? -0.517 1.033 8.215 1.00 98.69 96 ILE A O 1
ATOM 747 N N . VAL A 1 97 ? 1.228 1.786 9.448 1.00 98.50 97 VAL A N 1
ATOM 748 C CA . VAL A 1 97 ? 2.077 0.594 9.388 1.00 98.50 97 VAL A CA 1
ATOM 749 C C . VAL A 1 97 ? 2.196 0.061 10.818 1.00 98.50 97 VAL A C 1
ATOM 751 O O . VAL A 1 97 ? 2.922 0.651 11.621 1.00 98.50 97 VAL A O 1
ATOM 754 N N . PRO A 1 98 ? 1.477 -1.015 11.178 1.00 98.31 98 PRO A N 1
ATOM 755 C CA . PRO A 1 98 ? 1.506 -1.536 12.528 1.00 98.31 98 PRO A CA 1
ATOM 756 C C . PRO A 1 98 ? 2.897 -1.976 12.959 1.00 98.31 98 PRO A C 1
ATOM 758 O O . PRO A 1 98 ? 3.619 -2.655 12.229 1.00 98.31 98 PRO A O 1
ATOM 761 N N . SER A 1 99 ? 3.211 -1.619 14.192 1.00 97.75 99 SER A N 1
ATOM 762 C CA . SER A 1 99 ? 4.357 -2.076 14.970 1.00 97.75 99 SER A CA 1
ATOM 763 C C . SER A 1 99 ? 3.952 -2.192 16.441 1.00 97.75 99 SER A C 1
ATOM 765 O O . SER A 1 99 ? 2.846 -1.782 16.824 1.00 97.75 99 SER A O 1
ATOM 767 N N . SER A 1 100 ? 4.848 -2.691 17.287 1.00 97.50 100 SER A N 1
ATOM 768 C CA . SER A 1 100 ? 4.628 -2.826 18.730 1.00 97.50 100 SER A CA 1
ATOM 769 C C . SER A 1 100 ? 4.137 -1.533 19.402 1.00 97.50 100 SER A C 1
ATOM 771 O O . SER A 1 100 ? 3.290 -1.596 20.294 1.00 97.50 100 SER A O 1
ATOM 773 N N . SER A 1 101 ? 4.573 -0.358 18.934 1.00 97.12 101 SER A N 1
ATOM 774 C CA . SER A 1 101 ? 4.170 0.947 19.483 1.00 97.12 101 SER A CA 1
ATOM 775 C C . SER A 1 101 ? 2.735 1.359 19.126 1.00 97.12 101 SER A C 1
ATOM 777 O O . SER A 1 101 ? 2.114 2.136 19.848 1.00 97.12 101 SER A O 1
ATOM 779 N N . THR A 1 102 ? 2.174 0.816 18.044 1.00 97.81 102 THR A N 1
ATOM 780 C CA . THR A 1 102 ? 0.834 1.183 17.543 1.00 97.81 102 THR A CA 1
ATOM 781 C C . THR A 1 102 ? -0.295 0.327 18.123 1.00 97.81 102 THR A C 1
ATOM 783 O O . THR A 1 102 ? -1.473 0.644 17.947 1.00 97.81 102 THR A O 1
ATOM 786 N N . GLN A 1 103 ? 0.034 -0.748 18.846 1.00 98.19 103 GLN A N 1
ATOM 787 C CA . GLN A 1 103 ? -0.939 -1.779 19.226 1.00 98.19 103 GLN A CA 1
ATOM 788 C C . GLN A 1 103 ? -2.071 -1.251 20.114 1.00 98.19 103 GLN A C 1
ATOM 790 O O . GLN A 1 103 ? -3.237 -1.580 19.894 1.00 98.19 103 GLN A O 1
ATOM 795 N N . SER A 1 104 ? -1.765 -0.362 21.062 1.00 98.38 104 SER A N 1
ATOM 796 C CA . SER A 1 104 ? -2.782 0.274 21.911 1.00 98.38 104 SER A CA 1
ATOM 797 C C . SER A 1 104 ? -3.757 1.141 21.106 1.00 98.38 104 SER A C 1
ATOM 799 O O . SER A 1 104 ? -4.959 1.146 21.390 1.00 98.38 104 SER A O 1
ATOM 801 N N . ALA A 1 105 ? -3.266 1.837 20.074 1.00 98.19 105 ALA A N 1
ATOM 802 C CA . ALA A 1 105 ? -4.100 2.646 19.186 1.00 98.19 105 ALA A CA 1
ATOM 803 C C . ALA A 1 105 ? -5.006 1.755 18.322 1.00 98.19 105 ALA A C 1
ATOM 805 O O . ALA A 1 105 ? -6.210 2.004 18.242 1.00 98.19 105 ALA A O 1
ATOM 806 N N . CYS A 1 106 ? -4.462 0.667 17.767 1.00 98.38 106 CYS A N 1
ATOM 807 C CA . CYS A 1 106 ? -5.244 -0.347 17.057 1.00 98.38 106 CYS A CA 1
ATOM 808 C C . CYS A 1 106 ? -6.344 -0.939 17.939 1.00 98.38 106 CYS A C 1
ATOM 810 O O . CYS A 1 106 ? -7.508 -0.957 17.541 1.00 98.38 106 CYS A O 1
ATOM 812 N N . LYS A 1 107 ? -6.014 -1.344 19.170 1.00 97.81 107 LYS A N 1
ATOM 813 C CA . LYS A 1 107 ? -6.992 -1.925 20.096 1.00 97.81 107 LYS A CA 1
ATOM 814 C C . LYS A 1 107 ? -8.108 -0.944 20.438 1.00 97.81 107 LYS A C 1
ATOM 816 O O . LYS A 1 107 ? -9.269 -1.339 20.481 1.00 97.81 107 LYS A O 1
ATOM 821 N N . SER A 1 108 ? -7.770 0.331 20.613 1.00 97.38 108 SER A N 1
ATOM 822 C CA . SER A 1 108 ? -8.746 1.391 20.889 1.00 97.38 108 SER A CA 1
ATOM 823 C C . SER A 1 108 ? -9.659 1.675 19.690 1.00 97.38 108 SER A C 1
ATOM 825 O O . SER A 1 108 ? -10.869 1.814 19.855 1.00 97.38 108 SER A O 1
ATOM 827 N N . ALA A 1 109 ? -9.103 1.748 18.478 1.00 97.38 109 ALA A N 1
ATOM 828 C CA . ALA A 1 109 ? -9.857 2.111 17.276 1.00 97.38 109 ALA A CA 1
ATOM 829 C C . ALA A 1 109 ? -10.645 0.934 16.671 1.00 97.38 109 ALA A C 1
ATOM 831 O O . ALA A 1 109 ? -11.795 1.105 16.250 1.00 97.38 109 ALA A O 1
ATOM 832 N N . LEU A 1 110 ? -10.025 -0.248 16.627 1.00 97.25 110 LEU A N 1
ATOM 833 C CA . LEU A 1 110 ? -10.496 -1.438 15.910 1.00 97.25 110 LEU A CA 1
ATOM 834 C C . LEU A 1 110 ? -10.996 -2.553 16.842 1.00 97.25 110 LEU A C 1
ATOM 836 O O . LEU A 1 110 ? -11.547 -3.539 16.363 1.00 97.25 110 LEU A O 1
ATOM 840 N N . GLY A 1 111 ? -10.793 -2.439 18.160 1.00 96.88 111 GLY A N 1
ATOM 841 C CA . GLY A 1 111 ? -11.149 -3.482 19.132 1.00 96.88 111 GLY A CA 1
ATOM 842 C C . GLY A 1 111 ? -10.174 -4.665 19.179 1.00 96.88 111 GLY A C 1
ATOM 843 O O . GLY A 1 111 ? -10.378 -5.602 19.948 1.00 96.88 111 GLY A O 1
ATOM 844 N N . ARG A 1 112 ? -9.097 -4.626 18.386 1.00 97.62 112 ARG A N 1
ATOM 845 C CA . ARG A 1 112 ? -8.064 -5.666 18.303 1.00 97.62 112 ARG A CA 1
ATOM 846 C C . ARG A 1 112 ? -6.688 -5.060 18.066 1.00 97.62 112 ARG A C 1
ATOM 848 O O . ARG A 1 112 ? -6.572 -3.956 17.544 1.00 97.62 112 ARG A O 1
ATOM 855 N N . ASN A 1 113 ? -5.651 -5.814 18.408 1.00 98.25 113 ASN A N 1
ATOM 856 C CA . ASN A 1 113 ? -4.303 -5.512 17.940 1.00 98.25 113 ASN A CA 1
ATOM 857 C C . ASN A 1 113 ? -4.271 -5.576 16.401 1.00 98.25 113 ASN A C 1
ATOM 859 O O . ASN A 1 113 ? -4.999 -6.372 15.793 1.00 98.25 113 ASN A O 1
ATOM 863 N N . CYS A 1 114 ? -3.448 -4.733 15.782 1.00 98.56 114 CYS A N 1
ATOM 864 C CA . CYS A 1 114 ? -3.180 -4.841 14.351 1.00 98.56 114 CYS A CA 1
ATOM 865 C C . CYS A 1 114 ? -2.090 -5.888 14.113 1.00 98.56 114 CYS A C 1
ATOM 867 O O . CYS A 1 114 ? -1.252 -6.135 14.987 1.00 98.56 114 CYS A O 1
ATOM 869 N N . VAL A 1 115 ? -2.059 -6.465 12.915 1.00 98.69 115 VAL A N 1
ATOM 870 C CA . VAL A 1 115 ? -1.016 -7.433 12.556 1.00 98.69 115 VAL A CA 1
ATOM 871 C C . VAL A 1 115 ? 0.147 -6.739 11.850 1.00 98.69 115 VAL A C 1
ATOM 873 O O . VAL A 1 115 ? -0.034 -6.041 10.857 1.00 98.69 115 VAL A O 1
ATOM 876 N N . GLU A 1 116 ? 1.366 -6.937 12.345 1.00 98.75 116 GLU A N 1
ATOM 877 C CA . GLU A 1 116 ? 2.562 -6.366 11.719 1.00 98.75 116 GLU A CA 1
ATOM 878 C C . GLU A 1 116 ? 2.816 -6.960 10.326 1.00 98.75 116 GLU A C 1
ATOM 880 O O . GLU A 1 116 ? 2.488 -8.115 10.041 1.00 98.75 116 GLU A O 1
ATOM 885 N N . ASN A 1 117 ? 3.404 -6.153 9.443 1.00 98.75 117 ASN A N 1
ATOM 886 C CA . ASN A 1 117 ? 3.839 -6.600 8.121 1.00 98.75 117 ASN A CA 1
ATOM 887 C C . ASN A 1 117 ? 5.228 -7.251 8.213 1.00 98.75 117 ASN A C 1
ATOM 889 O O . ASN A 1 117 ? 6.017 -6.931 9.099 1.00 98.75 117 ASN A O 1
ATOM 893 N N . SER A 1 118 ? 5.555 -8.127 7.266 1.00 98.56 118 SER A N 1
ATOM 894 C CA . SER A 1 118 ? 6.886 -8.723 7.135 1.00 98.56 118 SER A CA 1
ATOM 895 C C . SER A 1 118 ? 7.582 -8.209 5.880 1.00 98.56 118 SER A C 1
ATOM 897 O O . SER A 1 118 ? 6.952 -8.055 4.834 1.00 98.56 118 SER A O 1
ATOM 899 N N . LEU A 1 119 ? 8.885 -7.945 5.987 1.00 98.50 119 LEU A N 1
ATOM 900 C CA . LEU A 1 119 ? 9.718 -7.468 4.891 1.00 98.50 119 LEU A CA 1
ATOM 901 C C . LEU A 1 119 ? 10.931 -8.383 4.719 1.00 98.50 119 LEU A C 1
ATOM 903 O O . LEU A 1 119 ? 11.636 -8.687 5.679 1.00 98.50 119 LEU A O 1
ATOM 907 N N . ALA A 1 120 ? 11.209 -8.771 3.480 1.00 98.12 120 ALA A N 1
ATOM 908 C CA . ALA A 1 120 ? 12.388 -9.530 3.093 1.00 98.12 120 ALA A CA 1
ATOM 909 C C . ALA A 1 120 ? 13.053 -8.855 1.890 1.00 98.12 120 ALA A C 1
ATOM 911 O O . ALA A 1 120 ? 12.390 -8.560 0.897 1.00 98.12 120 ALA A O 1
ATOM 912 N N . LYS A 1 121 ? 14.367 -8.599 1.955 1.00 98.19 121 LYS A N 1
ATOM 913 C CA . LYS A 1 121 ? 15.133 -7.975 0.850 1.00 98.19 121 LYS A CA 1
ATOM 914 C C . LYS A 1 121 ? 14.443 -6.727 0.266 1.00 98.19 121 LYS A C 1
ATOM 916 O O . LYS A 1 121 ? 14.408 -6.541 -0.944 1.00 98.19 121 LYS A O 1
ATOM 921 N N . SER A 1 122 ? 13.819 -5.929 1.124 1.00 98.56 122 SER A N 1
ATOM 922 C CA . SER A 1 122 ? 13.001 -4.781 0.737 1.00 98.56 122 SER A CA 1
ATOM 923 C C . SER A 1 122 ? 13.459 -3.540 1.495 1.00 98.56 122 SER A C 1
ATOM 925 O O . SER A 1 122 ? 14.171 -3.662 2.495 1.00 98.56 122 SER A O 1
ATOM 927 N N . GLY A 1 123 ? 13.041 -2.361 1.032 1.00 98.44 123 GLY A N 1
ATOM 928 C CA . GLY A 1 123 ? 13.151 -1.124 1.807 1.00 98.44 123 GLY A CA 1
ATOM 929 C C . GLY A 1 123 ? 12.297 -1.159 3.080 1.00 98.44 123 GLY A C 1
ATOM 930 O O . GLY A 1 123 ? 11.756 -2.195 3.458 1.00 98.44 123 GLY A O 1
ATOM 931 N N . THR A 1 124 ? 12.147 -0.019 3.746 1.00 98.12 124 THR A N 1
ATOM 932 C CA . THR A 1 124 ? 11.337 0.098 4.967 1.00 98.12 124 THR A CA 1
ATOM 933 C C . THR A 1 124 ? 9.881 0.442 4.660 1.00 98.12 124 THR A C 1
ATOM 935 O O . THR A 1 124 ? 9.582 1.050 3.634 1.00 98.12 124 THR A O 1
ATOM 938 N N . LEU A 1 125 ? 8.982 0.089 5.582 1.00 98.44 125 LEU A N 1
ATOM 939 C CA . LEU A 1 125 ? 7.638 0.657 5.644 1.00 98.44 125 LEU A CA 1
ATOM 940 C C . LEU A 1 125 ? 7.592 1.756 6.712 1.00 98.44 125 LEU A C 1
ATOM 942 O O . LEU A 1 125 ? 8.122 1.575 7.809 1.00 98.44 125 LEU A O 1
ATOM 946 N N . THR A 1 126 ? 6.926 2.865 6.411 1.00 98.06 126 THR A N 1
ATOM 947 C CA . THR A 1 126 ? 6.827 4.032 7.297 1.00 98.06 126 THR A CA 1
ATOM 948 C C . THR A 1 126 ? 5.385 4.521 7.363 1.00 98.06 126 THR A C 1
ATOM 950 O O . THR A 1 126 ? 4.778 4.801 6.328 1.00 98.06 126 THR A O 1
ATOM 953 N N . GLY A 1 127 ? 4.842 4.618 8.580 1.00 98.12 127 GLY A N 1
ATOM 954 C CA . GLY A 1 127 ? 3.521 5.192 8.834 1.00 98.12 127 GLY A CA 1
ATOM 955 C C . GLY A 1 127 ? 3.495 6.713 8.658 1.00 98.12 127 GLY A C 1
ATOM 956 O O . GLY A 1 127 ? 4.521 7.388 8.740 1.00 98.12 127 GLY A O 1
ATOM 957 N N . ASN A 1 128 ? 2.309 7.255 8.408 1.00 98.38 128 ASN A N 1
ATOM 958 C CA . ASN A 1 128 ? 2.036 8.683 8.363 1.00 98.38 128 ASN A CA 1
ATOM 959 C C . ASN A 1 128 ? 0.592 8.933 8.805 1.00 98.38 128 ASN A C 1
ATOM 961 O O . ASN A 1 128 ? -0.346 8.368 8.241 1.00 98.38 128 ASN A O 1
ATOM 965 N N . ARG A 1 129 ? 0.393 9.834 9.775 1.00 98.06 129 ARG A N 1
ATOM 966 C CA . ARG A 1 129 ? -0.940 10.193 10.302 1.00 98.06 129 ARG A CA 1
ATOM 967 C C . ARG A 1 129 ? -1.749 8.969 10.769 1.00 98.06 129 ARG A C 1
ATOM 969 O O . ARG A 1 129 ? -2.949 8.872 10.508 1.00 98.06 129 ARG A O 1
ATOM 976 N N . ASP A 1 130 ? -1.100 8.065 11.497 1.00 98.12 130 ASP A N 1
ATOM 977 C CA . ASP A 1 130 ? -1.633 6.769 11.940 1.00 98.12 130 ASP A CA 1
ATOM 978 C C . ASP A 1 130 ? -3.027 6.855 12.581 1.00 98.12 130 ASP A C 1
ATOM 980 O O . ASP A 1 130 ? -3.921 6.080 12.240 1.00 98.12 130 ASP A O 1
ATOM 984 N N . SER A 1 131 ? -3.255 7.839 13.458 1.00 97.94 131 SER A N 1
ATOM 985 C CA . SER A 1 131 ? -4.556 8.046 14.113 1.00 97.94 131 SER A CA 1
ATOM 986 C C . SER A 1 131 ? -5.688 8.314 13.115 1.00 97.94 131 SER A C 1
ATOM 988 O O . SER A 1 131 ? -6.807 7.829 13.301 1.00 97.94 131 SER A O 1
ATOM 990 N N . ALA A 1 132 ? -5.407 9.062 12.042 1.00 98.12 132 ALA A N 1
ATOM 991 C CA . ALA A 1 132 ? -6.377 9.319 10.981 1.00 98.12 132 ALA A CA 1
ATOM 992 C C . ALA A 1 132 ? -6.613 8.055 10.144 1.00 98.12 132 ALA A C 1
ATOM 994 O O . ALA A 1 132 ? -7.764 7.696 9.900 1.00 98.12 132 ALA A O 1
ATOM 995 N N . ALA A 1 133 ? -5.541 7.341 9.780 1.00 98.38 133 ALA A N 1
ATOM 996 C CA . ALA A 1 133 ? -5.638 6.087 9.037 1.00 98.38 133 ALA A CA 1
ATOM 997 C C . ALA A 1 133 ? -6.485 5.041 9.786 1.00 98.38 133 ALA A C 1
ATOM 999 O O . ALA A 1 133 ? -7.384 4.445 9.189 1.00 98.38 133 ALA A O 1
ATOM 1000 N N . LEU A 1 134 ? -6.267 4.873 11.096 1.00 98.25 134 LEU A N 1
ATOM 1001 C CA . LEU A 1 134 ? -7.049 3.974 11.953 1.00 98.25 134 LEU A CA 1
ATOM 1002 C C . LEU A 1 134 ? -8.519 4.379 12.042 1.00 98.25 134 LEU A C 1
ATOM 1004 O O . LEU A 1 134 ? -9.404 3.546 11.839 1.00 98.25 134 LEU A O 1
ATOM 1008 N N . THR A 1 135 ? -8.781 5.656 12.328 1.00 97.81 135 THR A N 1
ATOM 1009 C CA . THR A 1 135 ? -10.150 6.172 12.473 1.00 97.81 135 THR A CA 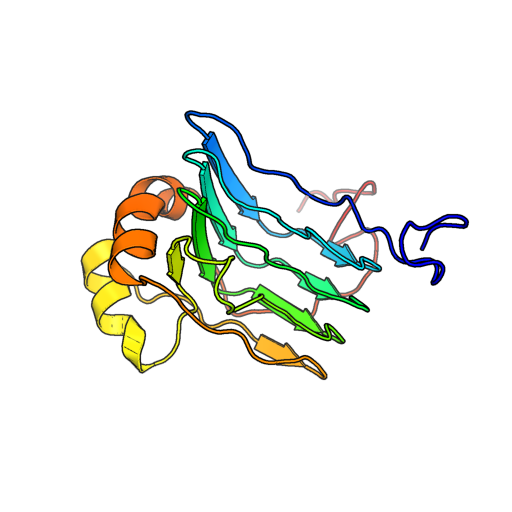1
ATOM 1010 C C . THR A 1 135 ? -10.942 5.970 11.185 1.00 97.81 135 THR A C 1
ATOM 1012 O O . THR A 1 135 ? -12.046 5.422 11.212 1.00 97.81 135 THR A O 1
ATOM 1015 N N . ASN A 1 136 ? -10.352 6.339 10.047 1.00 97.94 136 ASN A N 1
ATOM 1016 C CA . ASN A 1 136 ? -11.017 6.280 8.749 1.00 97.94 136 ASN A CA 1
ATOM 1017 C C . ASN A 1 136 ? -11.195 4.838 8.257 1.00 97.94 136 ASN A C 1
ATOM 1019 O O . ASN A 1 136 ? -12.203 4.524 7.624 1.00 97.94 136 ASN A O 1
ATOM 1023 N N . SER A 1 137 ? -10.266 3.939 8.596 1.00 97.94 137 SER A N 1
ATOM 1024 C CA . SER A 1 137 ? -10.312 2.538 8.159 1.00 97.94 137 SER A CA 1
ATOM 1025 C C . SER A 1 137 ? -11.219 1.646 9.007 1.00 97.94 137 SER A C 1
ATOM 1027 O O . SER A 1 137 ? -11.465 0.508 8.616 1.00 97.94 137 SER A O 1
ATOM 1029 N N . LYS A 1 138 ? -11.776 2.132 10.127 1.00 97.31 138 LYS A N 1
ATOM 1030 C CA . LYS A 1 138 ? -12.575 1.319 11.065 1.00 97.31 138 LYS A CA 1
ATOM 1031 C C . LYS A 1 138 ? -13.675 0.492 10.390 1.00 97.31 138 LYS A C 1
ATOM 1033 O O . LYS A 1 138 ? -13.853 -0.676 10.723 1.00 97.31 138 LYS A O 1
ATOM 1038 N N . LYS A 1 139 ? -14.400 1.082 9.433 1.00 97.25 139 LYS A N 1
ATOM 1039 C CA . LYS A 1 139 ? -15.474 0.385 8.707 1.00 97.25 139 LYS A CA 1
ATOM 1040 C C . LYS A 1 139 ? -14.938 -0.704 7.776 1.00 97.25 139 LYS A C 1
ATOM 1042 O O . LYS A 1 139 ? -15.496 -1.788 7.750 1.00 97.25 139 LYS A O 1
ATOM 1047 N N . VAL A 1 140 ? -13.881 -0.438 7.008 1.00 97.62 140 VAL A N 1
ATOM 1048 C CA . VAL A 1 140 ? -13.317 -1.447 6.089 1.00 97.62 140 VAL A CA 1
ATOM 1049 C C . VAL A 1 140 ? -12.550 -2.547 6.833 1.00 97.62 140 VAL A C 1
ATOM 1051 O O . VAL A 1 140 ? -12.513 -3.693 6.385 1.00 97.62 140 VAL A O 1
ATOM 1054 N N . ALA A 1 141 ? -12.004 -2.225 8.007 1.00 97.81 141 ALA A N 1
ATOM 1055 C CA . ALA A 1 141 ? -11.304 -3.156 8.885 1.00 97.81 141 ALA A CA 1
ATOM 1056 C C . ALA A 1 141 ? -12.210 -4.249 9.475 1.00 97.81 141 ALA A C 1
ATOM 1058 O O . ALA A 1 141 ? -11.706 -5.308 9.838 1.00 97.81 141 ALA A O 1
ATOM 1059 N N . SER A 1 142 ? -13.529 -4.031 9.572 1.00 97.12 142 SER A N 1
ATOM 1060 C CA . SER A 1 142 ? -14.451 -5.037 10.122 1.00 97.12 142 SER A CA 1
ATOM 1061 C C . SER A 1 142 ? -14.779 -6.167 9.143 1.00 97.12 142 SER A C 1
ATOM 1063 O O . SER A 1 142 ? -15.214 -7.233 9.574 1.00 97.12 142 SER A O 1
ATOM 1065 N N . TYR A 1 143 ? -14.559 -5.965 7.839 1.00 97.19 143 TYR A N 1
ATOM 1066 C CA . TYR A 1 143 ? -14.876 -6.969 6.818 1.00 97.19 143 TYR A CA 1
ATOM 1067 C C . TYR A 1 143 ? -13.839 -8.086 6.706 1.00 97.19 143 TYR A C 1
ATOM 1069 O O . TYR A 1 143 ? -14.123 -9.115 6.100 1.00 97.19 143 TYR A O 1
ATOM 1077 N N . TYR A 1 144 ? -12.639 -7.899 7.258 1.00 97.69 144 TYR A N 1
ATOM 1078 C CA . TYR A 1 144 ? -11.588 -8.905 7.190 1.00 97.69 144 TYR A CA 1
ATOM 1079 C C . TYR A 1 144 ? -10.704 -8.876 8.435 1.00 97.69 144 TYR A C 1
ATOM 1081 O O . TYR A 1 144 ? -10.288 -7.813 8.888 1.00 97.69 144 TYR A O 1
ATOM 1089 N N . HIS A 1 145 ? -10.403 -10.055 8.974 1.00 96.06 145 HIS A N 1
ATOM 1090 C CA . HIS A 1 145 ? -9.516 -10.218 10.121 1.00 96.06 145 HIS A CA 1
ATOM 1091 C C . HIS A 1 145 ? -8.183 -10.791 9.636 1.00 96.06 145 HIS A C 1
ATOM 1093 O O . HIS A 1 145 ? -8.156 -11.946 9.209 1.00 96.06 145 HIS A O 1
ATOM 1099 N N . PRO A 1 146 ? -7.095 -10.009 9.674 1.00 97.25 146 PRO A N 1
ATOM 1100 C CA . PRO A 1 14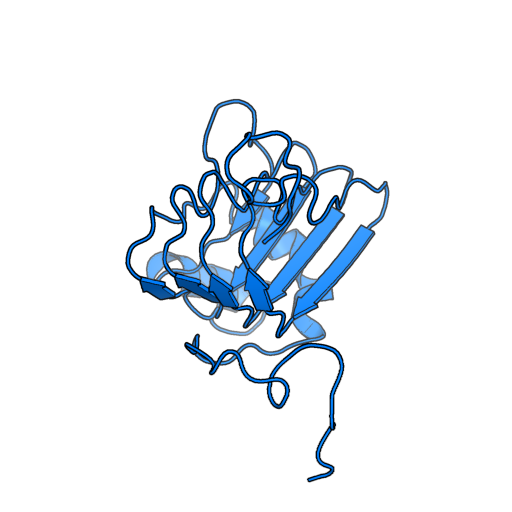6 ? -5.819 -10.465 9.164 1.00 97.25 146 PRO A CA 1
ATOM 1101 C C . PRO A 1 146 ? -5.177 -11.502 10.078 1.00 97.25 146 PRO A C 1
ATOM 1103 O O . PRO A 1 146 ? -5.294 -11.446 11.304 1.00 97.25 146 PRO A O 1
ATOM 1106 N N . THR A 1 147 ? -4.446 -12.424 9.464 1.00 97.06 147 THR A N 1
ATOM 1107 C CA . THR A 1 147 ? -3.544 -13.360 10.142 1.00 97.06 147 THR A CA 1
ATOM 1108 C C . THR A 1 147 ? -2.101 -12.879 10.045 1.00 97.06 147 THR A C 1
ATOM 1110 O O . THR A 1 147 ? -1.815 -11.891 9.369 1.00 97.06 147 THR A O 1
ATOM 1113 N N . SER A 1 148 ? -1.166 -13.589 10.682 1.00 97.00 148 SER A N 1
ATOM 1114 C CA . SER A 1 148 ? 0.268 -13.338 10.503 1.00 97.00 148 SER A CA 1
ATOM 1115 C C . SER A 1 148 ? 0.660 -13.319 9.016 1.00 97.00 148 SER A C 1
ATOM 1117 O O . SER A 1 148 ? 0.119 -14.117 8.245 1.00 97.00 148 SER A O 1
ATOM 1119 N N . PRO A 1 149 ? 1.589 -12.434 8.608 1.00 96.56 149 PRO A N 1
ATOM 1120 C CA . PRO A 1 149 ? 2.037 -12.341 7.224 1.00 96.56 149 PRO A CA 1
ATOM 1121 C C . PRO A 1 149 ? 2.695 -13.646 6.779 1.00 96.56 149 PRO A C 1
ATOM 1123 O O . PRO A 1 149 ? 3.488 -14.237 7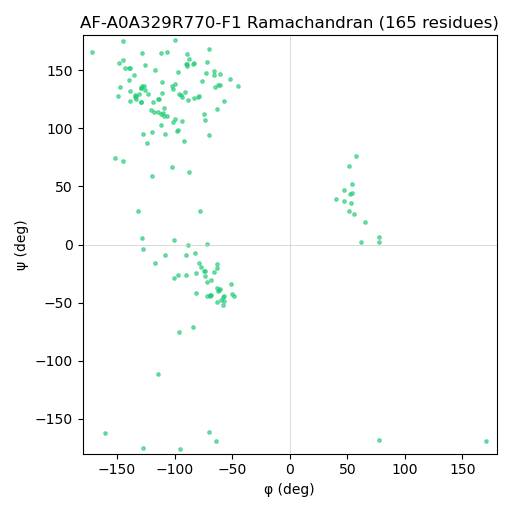.513 1.00 96.56 149 PRO A O 1
ATOM 1126 N N . GLN A 1 150 ? 2.386 -14.086 5.561 1.00 91.62 150 GLN A N 1
ATOM 1127 C CA . GLN A 1 150 ? 2.926 -15.319 4.997 1.00 91.62 150 GLN A CA 1
ATOM 1128 C C . GLN A 1 150 ? 3.573 -15.057 3.644 1.00 91.62 150 GLN A C 1
ATOM 1130 O O . GLN A 1 150 ? 2.998 -14.396 2.780 1.00 91.62 150 GLN A O 1
ATOM 1135 N N . LYS A 1 151 ? 4.751 -15.652 3.444 1.00 89.31 151 LYS A N 1
ATOM 1136 C CA . LYS A 1 151 ? 5.275 -15.887 2.104 1.00 89.31 151 LYS A CA 1
ATOM 1137 C C . LYS A 1 151 ? 4.487 -17.040 1.499 1.00 89.31 151 LYS A C 1
ATOM 1139 O O . LYS A 1 151 ? 4.603 -18.172 1.964 1.00 89.31 151 LYS A O 1
ATOM 1144 N N . LEU A 1 152 ? 3.690 -16.756 0.480 1.00 77.94 152 LEU A N 1
ATOM 1145 C CA . LEU A 1 152 ? 2.880 -17.769 -0.187 1.00 77.94 152 LEU A CA 1
ATOM 1146 C C . LEU A 1 152 ? 3.582 -18.285 -1.445 1.00 77.94 152 LEU A C 1
ATOM 1148 O O . LEU A 1 152 ? 4.335 -17.564 -2.106 1.00 77.94 152 LEU A O 1
ATOM 1152 N N . SER A 1 153 ? 3.349 -19.557 -1.779 1.00 75.88 153 SER A N 1
ATOM 1153 C CA . SER A 1 153 ? 3.845 -20.122 -3.032 1.00 75.88 153 SER A CA 1
ATOM 1154 C C . SER A 1 153 ? 3.163 -19.429 -4.204 1.00 75.88 153 SER A C 1
ATOM 1156 O O . SER A 1 153 ? 1.942 -19.273 -4.211 1.00 75.88 153 SER A O 1
ATOM 1158 N N . THR A 1 154 ? 3.940 -19.065 -5.220 1.00 72.00 154 THR A N 1
ATOM 1159 C CA . THR A 1 154 ? 3.482 -18.338 -6.416 1.00 72.00 154 THR A CA 1
ATOM 1160 C C . THR A 1 154 ? 2.759 -19.243 -7.424 1.00 72.00 154 THR A C 1
ATOM 1162 O O . THR A 1 154 ? 2.834 -19.017 -8.629 1.00 72.00 154 THR A O 1
ATOM 1165 N N . ASN A 1 155 ? 2.117 -20.313 -6.949 1.00 71.88 155 ASN A N 1
ATOM 1166 C CA . ASN A 1 155 ? 1.324 -21.219 -7.774 1.00 71.88 155 ASN A CA 1
ATOM 1167 C C . ASN A 1 155 ? -0.134 -20.733 -7.861 1.00 71.88 155 ASN A C 1
ATOM 1169 O O . ASN A 1 155 ? -0.590 -19.919 -7.056 1.00 71.88 155 ASN A O 1
ATOM 1173 N N . SER A 1 156 ? -0.878 -21.260 -8.833 1.00 65.56 156 SER A N 1
ATOM 1174 C CA . SER A 1 156 ? -2.279 -20.893 -9.078 1.00 65.56 156 SER A CA 1
ATOM 1175 C C . SER A 1 156 ? -3.268 -21.424 -8.033 1.00 65.56 156 SER A C 1
ATOM 1177 O O . SER A 1 156 ? -4.463 -21.184 -8.161 1.00 65.56 156 SER A O 1
ATOM 1179 N N . GLN A 1 157 ? -2.802 -22.145 -7.006 1.00 69.81 157 GLN A N 1
ATOM 1180 C CA . GLN A 1 157 ? -3.670 -22.617 -5.921 1.00 69.81 157 GLN A CA 1
ATOM 1181 C C . GLN A 1 157 ? -3.938 -21.534 -4.872 1.00 69.81 157 GLN A C 1
ATOM 1183 O O . GLN A 1 157 ? -4.958 -21.589 -4.192 1.00 69.81 157 GLN A O 1
ATOM 1188 N N . ASN A 1 158 ? -3.045 -20.547 -4.752 1.00 68.88 158 ASN A N 1
ATOM 1189 C CA . ASN A 1 158 ? -3.178 -19.473 -3.766 1.00 68.88 158 ASN A CA 1
ATOM 1190 C C . ASN A 1 158 ? -3.718 -18.171 -4.366 1.00 68.88 158 ASN A C 1
ATOM 1192 O O . ASN A 1 158 ? -4.335 -17.385 -3.652 1.00 68.88 158 ASN A O 1
ATOM 1196 N N . TYR A 1 159 ? -3.466 -17.923 -5.657 1.00 75.38 159 TYR A N 1
ATOM 1197 C CA . TYR A 1 159 ? -3.761 -16.649 -6.310 1.00 75.38 159 TYR A CA 1
ATOM 1198 C C . TYR A 1 159 ? -4.122 -16.808 -7.786 1.00 75.38 159 TYR A C 1
ATOM 1200 O O . TYR A 1 159 ? -3.636 -17.711 -8.465 1.00 75.38 159 TYR A O 1
ATOM 1208 N N . GLY A 1 160 ? -4.864 -15.828 -8.306 1.00 75.25 160 GLY A N 1
ATOM 1209 C CA . GLY A 1 160 ? -5.121 -15.685 -9.736 1.00 75.25 160 GLY A CA 1
ATOM 1210 C C . GLY A 1 160 ? -6.179 -16.645 -10.277 1.00 75.25 160 GLY A C 1
ATOM 1211 O O . GLY A 1 160 ? -6.936 -17.265 -9.537 1.00 75.25 160 GLY A O 1
ATOM 1212 N N . VAL A 1 161 ? -6.261 -16.717 -11.605 1.00 74.56 161 VAL A N 1
ATOM 1213 C CA . VAL A 1 161 ? -7.203 -17.594 -12.308 1.00 74.56 161 VAL A CA 1
ATOM 1214 C C . VAL A 1 161 ? -6.649 -19.019 -12.315 1.00 74.56 161 VAL A C 1
ATOM 1216 O O . VAL A 1 161 ? -5.513 -19.248 -12.731 1.00 74.56 161 VAL A O 1
ATOM 1219 N N . GLY A 1 162 ? -7.447 -19.982 -11.859 1.00 71.75 162 GLY A N 1
ATOM 1220 C CA . GLY A 1 162 ? -7.024 -21.370 -11.693 1.00 71.75 162 GLY A CA 1
ATOM 1221 C C . GLY A 1 162 ? -8.058 -22.199 -10.937 1.00 71.75 162 GLY A C 1
ATOM 1222 O O . GLY A 1 162 ? -9.191 -21.764 -10.731 1.00 71.75 162 GLY A O 1
ATOM 1223 N N . ILE A 1 163 ? -7.676 -23.414 -10.540 1.00 61.28 163 ILE A N 1
ATOM 1224 C CA . ILE A 1 163 ? -8.567 -24.317 -9.807 1.00 61.28 163 ILE A CA 1
ATOM 1225 C C . ILE A 1 163 ? -8.715 -23.805 -8.373 1.00 61.28 163 ILE A C 1
ATOM 1227 O O . ILE A 1 163 ? -7.814 -23.963 -7.553 1.00 61.28 163 ILE A O 1
ATOM 1231 N N . LEU A 1 164 ? -9.884 -23.245 -8.066 1.00 68.88 164 LEU A N 1
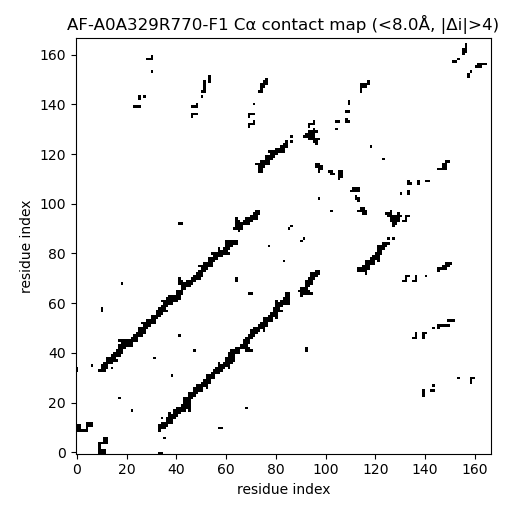ATOM 1232 C CA . LEU A 1 164 ? -10.362 -23.098 -6.696 1.00 68.88 164 LEU A CA 1
ATOM 1233 C C . LEU A 1 164 ? -10.692 -24.505 -6.194 1.00 68.88 164 LEU A C 1
ATOM 1235 O O . LEU A 1 164 ? -11.767 -25.028 -6.485 1.00 68.88 164 LEU A O 1
ATOM 1239 N N . SER A 1 165 ? -9.761 -25.173 -5.511 1.00 62.47 165 SER A N 1
ATOM 1240 C CA . SER A 1 165 ? -10.102 -26.447 -4.881 1.00 62.47 165 SER A CA 1
ATOM 1241 C C . SER A 1 165 ? -11.167 -26.172 -3.821 1.00 62.47 165 SER A C 1
ATOM 1243 O O . SER A 1 165 ? -10.902 -25.446 -2.859 1.00 62.47 165 SER A O 1
ATOM 1245 N N . SER A 1 166 ? -12.366 -26.728 -3.995 1.00 56.97 166 SER A N 1
ATOM 1246 C CA . SER A 1 166 ? -13.345 -26.809 -2.915 1.00 56.97 166 SER A CA 1
ATOM 1247 C C . SER A 1 166 ? -12.692 -27.550 -1.750 1.00 56.97 166 SER A C 1
ATOM 1249 O O . SER A 1 166 ? -12.195 -28.661 -1.944 1.00 56.97 166 SER A O 1
ATOM 1251 N N . LYS A 1 167 ? -12.647 -26.920 -0.575 1.00 48.44 167 LYS A N 1
ATOM 1252 C CA . LYS A 1 167 ? -12.420 -27.660 0.666 1.00 48.44 167 LYS A CA 1
ATOM 1253 C C . LYS A 1 167 ? -13.614 -28.557 0.953 1.00 48.44 167 LYS A C 1
ATOM 1255 O O . LYS A 1 167 ? -14.744 -28.112 0.652 1.00 48.44 167 LYS A O 1
#

Radius of gyration: 15.32 Å; Cα contacts (8 Å, |Δi|>4): 462; chains: 1; bounding box: 31×43×45 Å

pLDDT: mean 94.73, std 8.98, range [48.44, 98.88]

Nearest PDB structures (foldseek):
  1idk-assembly1_A  TM=9.268E-01  e=1.556E-10  Aspergillus niger
  1idj-assembly2_B  TM=9.342E-01  e=1.030E-09  Aspergillus niger
  1qcx-assembly1_A  TM=9.469E-01  e=3.766E-09  Aspergillus niger
  6fi2-assembly1_A  TM=4.991E-01  e=5.669E-02  Achromobacter denitrificans

Secondary structure (DSSP, 8-state):
--SS-TTSSS-BS---EE--SSEEEEEES-EEEEE-S-TTEE-TTEEEEEES-EEEEEEEEEEEE-TT-EEEEES-EEEEEEEEE--SSS--SEEE---GGGHHHHHHHHSSPPPPPEEES------BSHHHHHHHHHHHHTT----S-----SSTTTSSSS-----

InterPro domains:
  IPR002022 Pectate lyase [PF00544] (26-93)
  IPR011050 Pectin lyase fold/virulence factor [SSF51126] (4-126)
  IPR012334 Pectin lyase fold [G3DSA:2.160.20.10] (1-164)

Organism: NCBI:txid29920

Mean predicted aligned error: 3.61 Å

Sequence (167 aa):
QTQYSATCDGNHYWTFLFLGTQTQASLVNNFVHHTS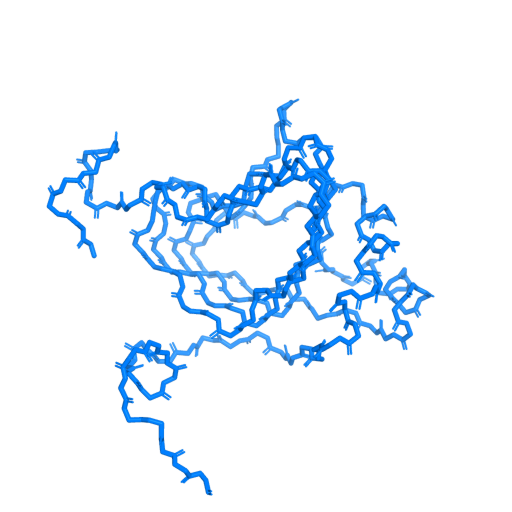GRSPKVGGSSVIHAANNYWYSNSGFSYDVVENGNVLLEGNYFESTTVPNKHDAETVGAIIVPSSSTQSACKSALGRNCVENSLAKSGTLTGNRDSAALTNSKKVASYYHPTSPQKLSTNSQNYGVGILSSK

Foldseek 3Di:
DAPDDPVNPRAHAAAEEAAEQDEEEEQELAEAERHAYPLPEFERLYAYEYAQYEYYAHPHERYQAFYNGAYEHAQEEYENAAHDYDDDPGSQHFYDADDPVCQVVLCVLQVGGGHHYHYYNYDDDDGHPPNVNSNSNNVVPVVDDHDHHDDDDPDVCRHDDDDVDDD